Protein AF-A0A1C0SF84-F1 (afdb_monomer)

Radius of gyration: 17.3 Å; Cα contacts (8 Å, |Δi|>4): 28; chains: 1; bounding box: 38×24×40 Å

Solvent-accessible surface area (backbone atoms only — not comparable to full-atom values): 5669 Å² total; per-residue (Å²): 116,88,82,90,65,98,46,71,72,61,46,51,56,39,37,75,71,67,68,47,77,82,89,76,59,79,90,75,49,78,92,56,93,48,98,87,53,88,90,76,87,70,80,81,75,71,84,87,80,93,84,82,90,86,75,66,86,94,58,82,72,51,75,66,54,51,52,50,51,51,51,53,53,60,71,59,68,80,114

Mean predicted aligned error: 8.09 Å

pLDDT: mean 82.03, std 10.94, range [46.66, 94.25]

Foldseek 3Di:
DDDDDPDLVVVVVCVQVVVDDDDDPPVSPPPDDDPRDDDDDDPPPDDDDDDDDDDDVPDDDDPVRVVVVVVVCVVPPVD

Structure (mmCIF, N/CA/C/O backbone):
data_AF-A0A1C0SF84-F1
#
_entry.id   AF-A0A1C0SF84-F1
#
loop_
_atom_site.group_PDB
_atom_site.id
_atom_site.type_symbol
_atom_site.label_atom_id
_atom_site.label_alt_id
_atom_site.label_comp_id
_atom_site.label_asym_id
_atom_site.label_entity_id
_atom_site.label_seq_id
_atom_site.pdbx_PDB_ins_code
_atom_site.Cartn_x
_atom_site.Cartn_y
_atom_site.Cartn_z
_atom_site.occupancy
_atom_site.B_iso_or_equiv
_atom_site.auth_seq_id
_atom_site.auth_comp_id
_atom_site.auth_asym_id
_atom_site.auth_atom_id
_atom_site.pdbx_PDB_model_num
ATOM 1 N N . MET A 1 1 ? 15.072 -13.090 -15.446 1.00 46.66 1 MET A N 1
ATOM 2 C CA . MET A 1 1 ? 15.372 -13.418 -14.035 1.00 46.66 1 MET A CA 1
ATOM 3 C C . MET A 1 1 ? 14.108 -13.182 -13.214 1.00 46.66 1 MET A C 1
ATOM 5 O O . MET A 1 1 ? 13.474 -12.158 -13.427 1.00 46.66 1 MET A O 1
ATOM 9 N N . ARG A 1 2 ? 13.676 -14.133 -12.374 1.00 48.78 2 ARG A N 1
ATOM 10 C CA . ARG A 1 2 ? 12.524 -13.964 -11.467 1.00 48.78 2 ARG A CA 1
ATOM 11 C C . ARG A 1 2 ? 13.070 -13.740 -10.061 1.00 48.78 2 ARG A C 1
ATOM 13 O O . ARG A 1 2 ? 13.713 -14.639 -9.531 1.00 48.78 2 ARG A O 1
ATOM 20 N N . VAL A 1 3 ? 12.839 -12.565 -9.485 1.00 53.31 3 VAL A N 1
ATOM 21 C CA . VAL A 1 3 ? 13.217 -12.253 -8.100 1.00 53.31 3 VAL A CA 1
ATOM 22 C C . VAL A 1 3 ? 11.932 -12.170 -7.282 1.00 53.31 3 VAL A C 1
ATOM 24 O O . VAL A 1 3 ? 11.065 -11.353 -7.581 1.00 53.31 3 VAL A O 1
ATOM 27 N N . ALA A 1 4 ? 11.775 -13.051 -6.294 1.00 54.53 4 ALA A N 1
ATOM 28 C CA . ALA A 1 4 ? 10.627 -13.048 -5.392 1.00 54.53 4 ALA A CA 1
ATOM 29 C C . ALA A 1 4 ? 11.009 -12.326 -4.095 1.00 54.53 4 ALA A C 1
ATOM 31 O O . ALA A 1 4 ? 11.913 -12.766 -3.388 1.00 54.53 4 ALA A O 1
ATOM 32 N N . THR A 1 5 ? 10.328 -11.223 -3.785 1.00 60.47 5 THR A N 1
ATOM 33 C CA . THR A 1 5 ? 10.519 -10.465 -2.541 1.00 60.47 5 THR A CA 1
ATOM 34 C C . THR A 1 5 ? 9.209 -10.425 -1.758 1.00 60.47 5 THR A C 1
ATOM 36 O O . THR A 1 5 ? 8.129 -10.312 -2.334 1.00 60.47 5 THR A O 1
ATOM 39 N N . SER A 1 6 ? 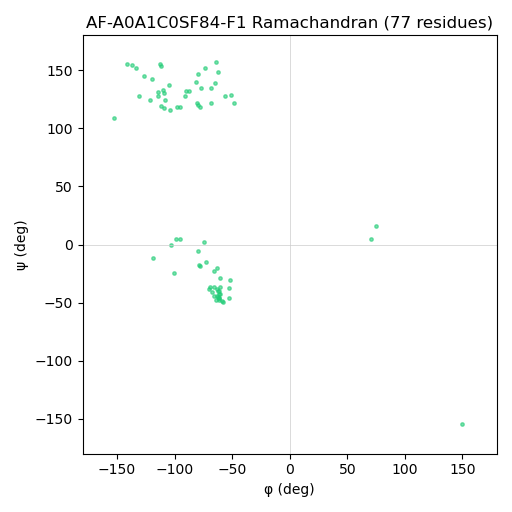9.283 -10.516 -0.429 1.00 67.81 6 SER A N 1
ATOM 40 C CA . SER A 1 6 ? 8.118 -10.370 0.460 1.00 67.81 6 SER A CA 1
ATOM 41 C C . SER A 1 6 ? 7.704 -8.908 0.664 1.00 67.81 6 SER A C 1
ATOM 43 O O . SER A 1 6 ? 6.576 -8.633 1.068 1.00 67.81 6 SER A O 1
ATOM 45 N N . HIS A 1 7 ? 8.609 -7.970 0.369 1.00 76.12 7 HIS A N 1
ATOM 46 C CA . HIS A 1 7 ? 8.400 -6.532 0.500 1.00 76.12 7 HIS A CA 1
ATOM 47 C C . HIS A 1 7 ? 8.432 -5.854 -0.872 1.00 76.12 7 HIS A C 1
ATOM 49 O O . HIS A 1 7 ? 9.345 -6.073 -1.674 1.00 76.12 7 HIS A O 1
ATOM 55 N N . LEU A 1 8 ? 7.425 -5.017 -1.134 1.00 73.62 8 LEU A N 1
ATOM 56 C CA . LEU A 1 8 ? 7.233 -4.338 -2.420 1.00 73.62 8 LEU A CA 1
ATOM 57 C C . LEU A 1 8 ? 8.307 -3.267 -2.671 1.00 73.62 8 LEU A C 1
ATOM 59 O O . LEU A 1 8 ? 8.800 -3.156 -3.788 1.00 73.62 8 LEU A O 1
ATOM 63 N N . SER A 1 9 ? 8.736 -2.553 -1.623 1.00 72.56 9 SER A N 1
ATOM 64 C CA . SER A 1 9 ? 9.809 -1.547 -1.693 1.00 72.56 9 SER A CA 1
ATOM 65 C C . SER A 1 9 ? 11.138 -2.147 -2.152 1.00 72.56 9 SER A C 1
ATOM 67 O O . SER A 1 9 ? 11.813 -1.596 -3.015 1.00 72.56 9 SER A O 1
ATOM 69 N N . THR A 1 10 ? 11.483 -3.327 -1.637 1.00 74.38 10 THR A N 1
ATOM 70 C CA . THR A 1 10 ? 12.671 -4.068 -2.065 1.00 74.38 10 THR A CA 1
ATOM 71 C C . THR A 1 10 ? 12.572 -4.473 -3.532 1.00 74.38 10 THR A C 1
ATOM 73 O O . THR A 1 10 ? 13.566 -4.413 -4.245 1.00 74.38 10 THR A O 1
ATOM 76 N N . SER A 1 11 ? 11.382 -4.853 -4.002 1.00 77.75 11 SER A N 1
ATOM 77 C CA . SER A 1 11 ? 11.165 -5.221 -5.403 1.00 77.75 11 SER A CA 1
ATOM 78 C C . SER A 1 11 ? 11.464 -4.060 -6.355 1.00 77.75 11 SER A C 1
ATOM 80 O O . SER A 1 11 ? 12.139 -4.260 -7.361 1.00 77.75 11 SER A O 1
ATOM 82 N N . LEU A 1 12 ? 11.025 -2.846 -6.007 1.00 80.69 12 LEU A N 1
ATOM 83 C CA . LEU A 1 12 ? 11.288 -1.644 -6.799 1.00 80.69 12 LEU A CA 1
ATOM 84 C C . LEU A 1 12 ? 12.792 -1.352 -6.902 1.00 80.69 12 LEU A C 1
ATOM 86 O O . LEU A 1 12 ? 13.292 -1.189 -8.010 1.00 80.69 12 LEU A O 1
ATOM 90 N N . GLY A 1 13 ? 13.528 -1.419 -5.787 1.00 81.12 13 GLY A N 1
ATOM 91 C CA . GLY A 1 13 ? 14.981 -1.194 -5.786 1.00 81.12 13 GLY A CA 1
ATOM 92 C C . GLY A 1 13 ? 15.768 -2.180 -6.664 1.00 81.12 13 GLY A C 1
ATOM 93 O O . GLY A 1 13 ? 16.794 -1.824 -7.236 1.00 81.12 13 GLY A O 1
ATOM 94 N N . HIS A 1 14 ? 15.273 -3.411 -6.850 1.00 83.38 14 HIS A N 1
ATOM 95 C CA . HIS A 1 14 ? 15.887 -4.355 -7.794 1.00 83.38 14 HIS A CA 1
ATOM 96 C C . HIS A 1 14 ? 15.678 -3.933 -9.251 1.00 83.38 14 HIS A C 1
ATOM 98 O O . HIS A 1 14 ? 16.579 -4.105 -10.072 1.00 83.38 14 HIS A O 1
ATOM 104 N N . VAL A 1 15 ? 14.502 -3.391 -9.576 1.00 87.12 15 VAL A N 1
ATOM 105 C CA . VAL A 1 15 ? 14.222 -2.861 -10.917 1.00 87.12 15 VAL A CA 1
ATOM 106 C C . VAL A 1 15 ? 15.081 -1.620 -11.174 1.00 87.12 15 VAL A C 1
ATOM 108 O O . VAL A 1 15 ? 15.667 -1.511 -12.246 1.00 87.12 15 VAL A O 1
ATOM 111 N N . GLU A 1 16 ? 15.243 -0.741 -10.178 1.00 84.94 16 GLU A N 1
ATOM 112 C CA . GLU A 1 16 ? 16.100 0.455 -10.278 1.00 84.94 16 GLU A CA 1
ATOM 113 C C . GLU A 1 16 ? 17.567 0.097 -10.522 1.00 84.94 16 GLU A C 1
ATOM 115 O O . GLU A 1 16 ? 18.234 0.727 -11.339 1.00 84.94 16 GLU A O 1
ATOM 120 N N . ALA A 1 17 ? 18.057 -0.955 -9.863 1.00 85.75 17 ALA A N 1
ATOM 121 C CA . ALA A 1 17 ? 19.408 -1.473 -10.053 1.00 85.75 17 ALA A CA 1
ATOM 122 C C . ALA A 1 17 ? 19.598 -2.249 -11.376 1.00 85.75 17 ALA A C 1
ATOM 124 O O . ALA A 1 17 ? 20.672 -2.802 -11.6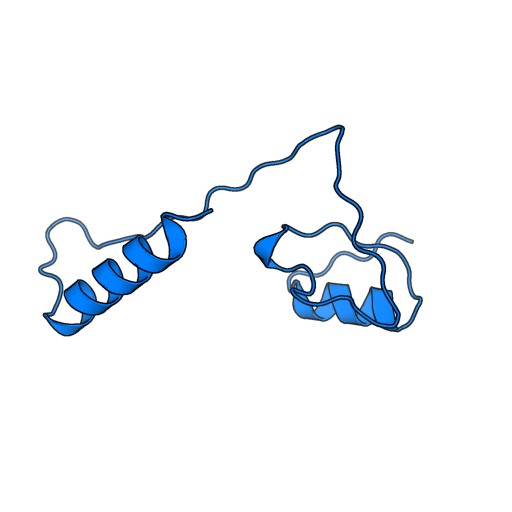12 1.00 85.75 17 ALA A O 1
ATOM 125 N N . GLY A 1 18 ? 18.571 -2.337 -12.231 1.00 83.44 18 GLY A N 1
ATOM 126 C CA . GLY A 1 18 ? 18.638 -3.029 -13.520 1.00 83.44 18 GLY A CA 1
ATOM 127 C C . GLY A 1 18 ? 18.620 -4.559 -13.423 1.00 83.44 18 GLY A C 1
ATOM 128 O O . GLY A 1 18 ? 18.948 -5.243 -14.391 1.00 83.44 18 GLY A O 1
ATOM 129 N N . LEU A 1 19 ? 18.224 -5.125 -12.277 1.00 84.50 19 LEU A N 1
ATOM 130 C CA . LEU A 1 19 ? 18.248 -6.575 -12.034 1.00 84.50 19 LEU A CA 1
ATOM 131 C C . LEU A 1 19 ? 17.057 -7.320 -12.669 1.00 84.50 19 LEU A C 1
ATOM 133 O O . LEU A 1 19 ? 17.009 -8.554 -12.646 1.00 84.50 19 LEU A O 1
ATOM 137 N N . GLY A 1 20 ? 16.095 -6.598 -13.252 1.00 85.56 20 GLY A N 1
ATOM 138 C CA . GLY A 1 20 ? 14.995 -7.179 -14.022 1.00 85.56 20 GLY A CA 1
ATOM 139 C C . GLY A 1 20 ? 13.703 -6.364 -13.977 1.00 85.56 20 GLY A C 1
ATOM 140 O O . GLY A 1 20 ? 13.720 -5.159 -13.759 1.00 85.56 20 GLY A O 1
ATOM 141 N N . ILE A 1 21 ? 12.575 -7.053 -14.185 1.00 87.31 21 ILE A N 1
ATOM 142 C CA . ILE A 1 21 ? 11.213 -6.500 -14.120 1.00 87.31 21 ILE A CA 1
ATOM 143 C C . ILE A 1 21 ? 10.461 -7.070 -12.915 1.00 87.31 21 ILE A C 1
ATOM 145 O O . ILE A 1 21 ? 10.731 -8.195 -12.488 1.00 87.31 21 ILE A O 1
ATOM 149 N N . SER A 1 22 ? 9.480 -6.325 -12.404 1.00 88.56 22 SER A N 1
ATOM 150 C CA . SER A 1 22 ? 8.623 -6.762 -11.301 1.00 88.56 22 SER A CA 1
ATOM 151 C C . SER A 1 22 ? 7.145 -6.499 -11.582 1.00 88.56 22 SER A C 1
ATOM 153 O O . SER A 1 22 ? 6.790 -5.572 -12.308 1.00 88.56 22 SER A O 1
ATOM 155 N N . VAL A 1 23 ? 6.286 -7.328 -10.989 1.00 87.31 23 VAL A N 1
ATOM 156 C CA . VAL A 1 23 ? 4.833 -7.151 -10.971 1.00 87.31 23 VAL A CA 1
ATOM 157 C C . VAL A 1 23 ? 4.427 -6.759 -9.558 1.00 87.31 23 VAL A C 1
ATOM 159 O O . VAL A 1 23 ? 4.706 -7.481 -8.602 1.00 87.31 23 VAL A O 1
ATOM 162 N N . MET A 1 24 ? 3.734 -5.633 -9.427 1.00 86.69 24 MET A N 1
ATOM 163 C CA . MET A 1 24 ? 3.275 -5.109 -8.144 1.00 86.69 24 MET A CA 1
ATOM 164 C C . MET A 1 24 ? 1.871 -4.510 -8.276 1.00 86.69 24 MET A C 1
ATOM 166 O O . MET A 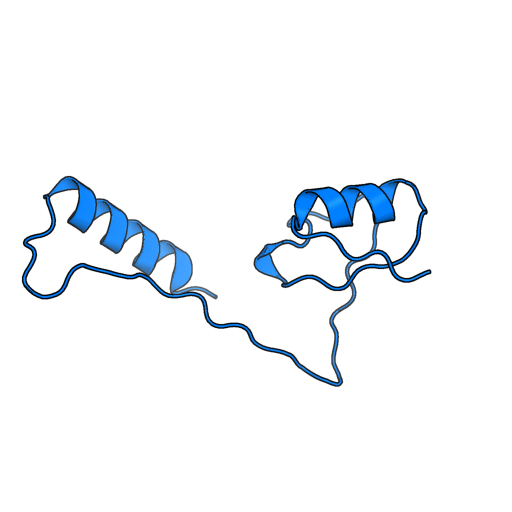1 24 ? 1.471 -4.119 -9.375 1.00 86.69 24 MET A O 1
ATOM 170 N N . PRO A 1 25 ? 1.086 -4.447 -7.186 1.00 86.81 25 PRO A N 1
ATOM 171 C CA . PRO A 1 25 ? -0.195 -3.754 -7.215 1.00 86.81 25 PRO A CA 1
ATOM 172 C C . PRO A 1 25 ? 0.016 -2.269 -7.521 1.00 86.81 25 PRO A C 1
ATOM 174 O O . PRO A 1 25 ? 0.994 -1.679 -7.067 1.00 86.81 25 PRO A O 1
ATOM 177 N N . ARG A 1 26 ? -0.950 -1.647 -8.206 1.00 84.81 26 ARG A N 1
ATOM 178 C CA . ARG A 1 26 ? -0.932 -0.210 -8.543 1.00 84.81 26 ARG A CA 1
ATOM 179 C C . ARG A 1 26 ? -0.678 0.695 -7.332 1.00 84.81 26 ARG A C 1
ATOM 181 O O . ARG A 1 26 ? -0.070 1.741 -7.462 1.00 84.81 26 ARG A O 1
ATOM 188 N N . LEU A 1 27 ? -1.100 0.282 -6.137 1.00 81.94 27 LEU A N 1
ATOM 189 C CA . LEU A 1 27 ? -0.860 1.048 -4.911 1.00 81.94 27 LEU A CA 1
ATOM 190 C C . LEU A 1 27 ? 0.632 1.154 -4.534 1.00 81.94 27 LEU A C 1
ATOM 192 O O . LEU A 1 27 ? 1.011 2.056 -3.799 1.00 81.94 27 LEU A O 1
ATOM 196 N N . ALA A 1 28 ? 1.467 0.228 -5.009 1.00 83.81 28 ALA A N 1
ATOM 197 C CA . ALA A 1 28 ? 2.898 0.184 -4.723 1.00 83.81 28 ALA A CA 1
ATOM 198 C C . ALA A 1 28 ? 3.770 0.684 -5.883 1.00 83.81 28 ALA A C 1
ATOM 200 O O . ALA A 1 28 ? 4.993 0.688 -5.751 1.00 83.81 28 ALA A O 1
ATOM 201 N N . THR A 1 29 ? 3.171 1.087 -7.007 1.00 84.00 29 THR A N 1
ATOM 202 C CA . THR A 1 29 ? 3.921 1.721 -8.094 1.00 84.00 29 THR A CA 1
ATOM 203 C C . THR A 1 29 ? 4.306 3.147 -7.693 1.00 84.00 29 THR A C 1
ATOM 205 O O . THR A 1 29 ? 3.564 3.776 -6.931 1.00 84.00 29 THR A O 1
ATOM 208 N N . PRO A 1 30 ? 5.418 3.696 -8.215 1.00 81.50 30 PRO A N 1
ATOM 209 C CA . PRO A 1 30 ? 5.735 5.111 -8.053 1.00 81.50 30 PRO A CA 1
ATOM 210 C C . PRO A 1 30 ? 4.531 5.978 -8.448 1.00 81.50 30 PRO A C 1
ATOM 212 O O . PRO A 1 30 ? 3.940 5.771 -9.506 1.00 81.50 30 PRO A O 1
ATOM 215 N N . GLN A 1 31 ? 4.127 6.909 -7.578 1.00 71.19 31 GLN A N 1
ATOM 216 C CA . GLN A 1 31 ? 2.966 7.775 -7.840 1.00 71.19 31 GLN A CA 1
ATOM 217 C C . GLN A 1 31 ? 3.282 8.938 -8.786 1.00 71.19 31 GLN A C 1
ATOM 219 O O . GLN A 1 31 ? 2.375 9.537 -9.355 1.00 71.19 31 GLN A O 1
ATOM 224 N N . VAL A 1 32 ? 4.566 9.243 -8.953 1.00 74.56 32 VAL A N 1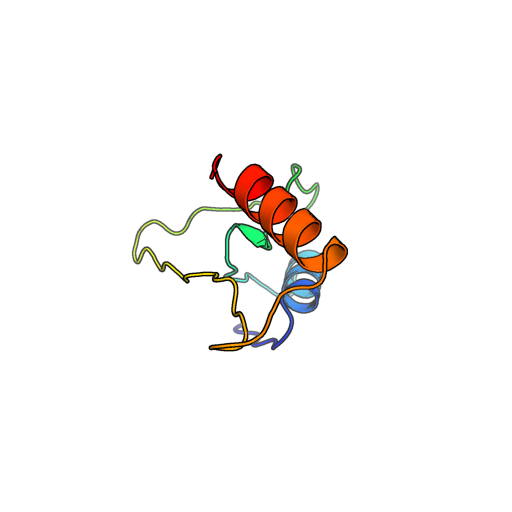
ATOM 225 C CA . VAL A 1 32 ? 5.095 10.243 -9.883 1.00 74.56 32 VAL A CA 1
ATOM 226 C C . VAL A 1 32 ? 5.878 9.504 -10.964 1.00 74.56 32 VAL A C 1
ATOM 228 O O . VAL A 1 32 ? 6.359 8.393 -10.715 1.00 74.56 32 VAL A O 1
ATOM 231 N N . GLU A 1 33 ? 6.014 10.105 -12.149 1.00 75.00 33 GLU A N 1
ATOM 232 C CA . GLU A 1 33 ? 6.932 9.598 -13.170 1.00 75.00 33 GLU A CA 1
ATOM 233 C C . GLU A 1 33 ? 8.304 9.326 -12.551 1.00 75.00 33 GLU A C 1
ATOM 235 O O . GLU A 1 33 ? 8.930 10.198 -11.943 1.00 75.00 33 GLU A O 1
ATOM 240 N N . HIS A 1 34 ? 8.741 8.075 -12.667 1.00 80.25 34 HIS A N 1
ATOM 241 C CA . HIS A 1 34 ? 10.009 7.642 -12.121 1.00 80.25 34 HIS A CA 1
ATOM 242 C C . HIS A 1 34 ? 11.094 7.821 -13.189 1.00 80.25 34 HIS A C 1
ATOM 244 O O . HIS A 1 34 ? 10.936 7.286 -14.287 1.00 80.25 34 HIS A O 1
ATOM 250 N N . PRO A 1 35 ? 12.217 8.503 -12.896 1.00 83.00 35 PRO A N 1
ATOM 251 C CA . PRO A 1 35 ? 13.198 8.887 -13.917 1.00 83.00 35 PRO A CA 1
ATOM 252 C C . PRO A 1 35 ? 13.867 7.695 -14.618 1.00 83.00 35 PRO A C 1
ATOM 254 O O . PRO A 1 35 ? 14.416 7.850 -15.703 1.00 83.00 35 PRO A O 1
ATOM 257 N N . LEU A 1 36 ? 13.833 6.512 -13.997 1.00 85.75 36 LEU A N 1
ATOM 258 C CA . LEU A 1 36 ? 14.519 5.309 -14.478 1.00 85.75 36 LEU A CA 1
ATOM 259 C C . LEU A 1 36 ? 13.583 4.135 -14.792 1.00 85.75 36 LEU A C 1
ATOM 261 O O . LEU A 1 36 ? 14.029 3.144 -15.363 1.00 85.75 36 LEU A O 1
ATOM 265 N N . ILE A 1 37 ? 12.309 4.199 -14.390 1.00 86.69 37 ILE A N 1
ATOM 266 C CA . ILE A 1 37 ? 11.401 3.044 -14.453 1.00 86.69 37 ILE A CA 1
ATOM 267 C C . ILE A 1 37 ? 10.089 3.445 -15.109 1.00 86.69 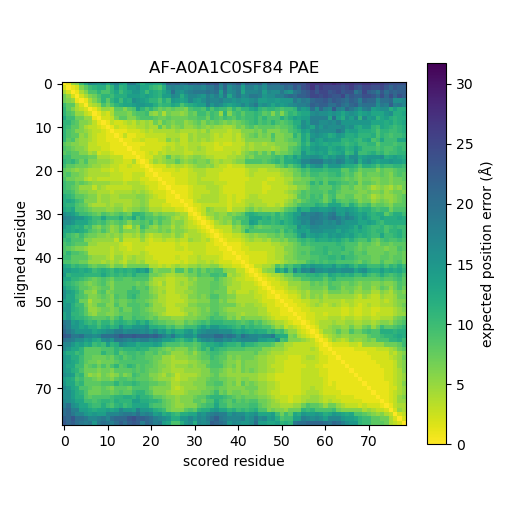37 ILE A C 1
ATOM 269 O O . ILE A 1 37 ? 9.400 4.351 -14.650 1.00 86.69 37 ILE A O 1
ATOM 273 N N . ALA A 1 38 ? 9.695 2.686 -16.128 1.00 88.06 38 ALA A N 1
ATOM 274 C CA . ALA A 1 38 ? 8.357 2.759 -16.692 1.00 88.06 38 ALA A CA 1
ATOM 275 C C . ALA A 1 38 ? 7.402 1.824 -15.933 1.00 88.06 38 ALA A C 1
ATOM 277 O O . ALA A 1 38 ? 7.698 0.645 -15.727 1.00 88.06 38 ALA A O 1
ATOM 278 N N . THR A 1 39 ? 6.227 2.335 -15.560 1.00 89.06 39 THR A N 1
ATOM 279 C CA . THR A 1 39 ? 5.125 1.512 -15.042 1.00 89.06 39 THR A CA 1
ATOM 280 C C . THR A 1 39 ? 4.181 1.170 -16.189 1.00 89.06 39 THR A C 1
ATOM 282 O O . THR A 1 39 ? 3.589 2.063 -16.789 1.00 89.06 39 THR A O 1
ATOM 285 N N . VAL A 1 40 ? 4.020 -0.121 -16.488 1.00 88.69 40 VAL A N 1
ATOM 286 C CA . VAL A 1 40 ? 3.146 -0.605 -17.570 1.00 88.69 40 VAL A CA 1
ATOM 287 C C . VAL A 1 40 ? 1.982 -1.403 -16.971 1.00 88.69 40 VAL A C 1
ATOM 289 O O . VAL A 1 40 ? 2.229 -2.323 -16.185 1.00 88.69 40 VAL A O 1
ATOM 292 N N . PRO A 1 41 ? 0.716 -1.085 -17.307 1.00 88.38 41 PRO A N 1
ATOM 293 C CA . PRO A 1 41 ? -0.429 -1.830 -16.800 1.00 88.38 41 PRO A CA 1
ATOM 294 C C . PRO A 1 41 ? -0.473 -3.248 -17.382 1.00 88.38 41 PRO A C 1
ATOM 296 O O . PRO A 1 41 ? -0.344 -3.449 -18.589 1.00 88.38 41 PRO A O 1
ATOM 299 N N . LEU A 1 42 ? -0.719 -4.238 -16.521 1.00 89.44 42 LEU A N 1
ATOM 300 C CA . LEU A 1 42 ? -1.028 -5.601 -16.949 1.00 89.44 42 LEU A CA 1
ATOM 301 C C . LEU A 1 42 ? -2.488 -5.674 -17.407 1.00 89.44 42 LEU A C 1
ATOM 303 O O . LEU A 1 42 ? -3.396 -5.435 -16.614 1.00 89.44 42 LEU A O 1
ATOM 307 N N . THR A 1 43 ? -2.707 -6.005 -18.679 1.00 88.31 43 THR A N 1
ATOM 308 C CA . THR A 1 43 ? -4.042 -6.062 -19.303 1.00 88.31 43 THR A CA 1
ATOM 309 C C . THR A 1 43 ? -4.602 -7.481 -19.419 1.00 88.31 43 THR A C 1
ATOM 311 O O . THR A 1 43 ? -5.817 -7.654 -19.477 1.00 88.31 43 THR A O 1
ATOM 314 N N . ALA A 1 44 ? -3.741 -8.503 -19.439 1.00 88.88 44 ALA A N 1
ATOM 315 C CA . ALA A 1 44 ? -4.137 -9.907 -19.514 1.00 88.88 44 ALA A CA 1
ATOM 316 C C . ALA A 1 44 ? -3.069 -10.818 -18.864 1.00 88.88 44 ALA A C 1
ATOM 318 O O . ALA A 1 44 ? -1.993 -10.987 -19.440 1.00 88.88 44 ALA A O 1
ATOM 319 N N . PRO A 1 45 ? -3.329 -11.427 -17.689 1.00 85.06 45 PRO A N 1
ATOM 320 C CA . PRO A 1 45 ? -4.548 -11.331 -16.886 1.00 85.06 45 PRO A CA 1
ATOM 321 C C . PRO A 1 45 ? -4.607 -10.049 -16.043 1.00 85.06 45 PRO A C 1
ATOM 323 O O . PRO A 1 45 ? -3.598 -9.599 -15.499 1.00 85.06 45 PRO A O 1
ATOM 326 N N . THR A 1 46 ? -5.814 -9.519 -15.849 1.00 85.31 46 THR 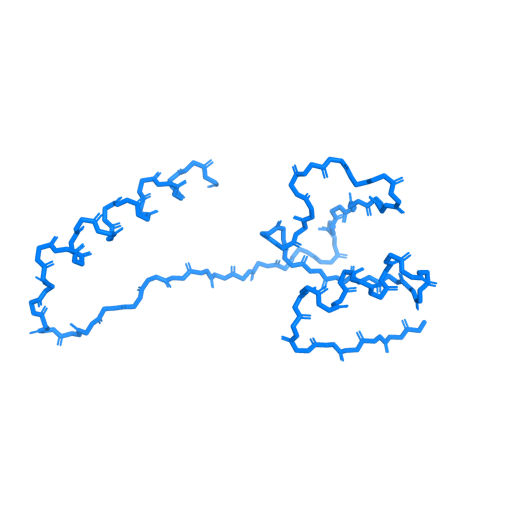A N 1
ATOM 327 C CA . THR A 1 46 ? -6.070 -8.518 -14.806 1.00 85.31 46 THR A CA 1
ATOM 328 C C . THR A 1 46 ? -6.213 -9.228 -13.465 1.00 85.31 46 THR A C 1
ATOM 330 O O . THR A 1 46 ? -7.097 -10.065 -13.287 1.00 85.31 46 THR A O 1
ATOM 333 N N . VAL A 1 47 ? -5.348 -8.889 -12.510 1.00 86.94 47 VAL A N 1
ATOM 334 C CA . VAL A 1 47 ? -5.366 -9.454 -11.156 1.00 86.94 47 VAL A CA 1
ATOM 335 C C . VAL A 1 47 ? -5.765 -8.361 -10.172 1.00 86.94 47 VAL A C 1
ATOM 337 O O . VAL A 1 47 ? -5.067 -7.359 -10.031 1.00 86.94 47 VAL A O 1
ATOM 340 N N . SER A 1 48 ? -6.875 -8.560 -9.463 1.00 84.31 48 SER A N 1
ATOM 341 C CA . SER A 1 48 ? -7.344 -7.647 -8.417 1.00 84.31 48 SER A CA 1
ATOM 342 C C . SER A 1 48 ? -7.080 -8.219 -7.028 1.00 84.31 48 SER A C 1
ATOM 344 O O . SER A 1 48 ? -7.368 -9.389 -6.770 1.00 84.31 48 SER A O 1
ATOM 346 N N . ARG A 1 49 ? -6.603 -7.381 -6.104 1.00 83.81 49 ARG A N 1
ATOM 347 C CA . ARG A 1 49 ? -6.467 -7.726 -4.685 1.00 83.81 49 ARG A CA 1
ATOM 348 C C . ARG A 1 49 ? -7.276 -6.750 -3.843 1.00 83.81 49 ARG A C 1
ATOM 350 O O . ARG A 1 49 ? -7.062 -5.546 -3.931 1.00 83.81 49 ARG A O 1
ATOM 357 N N . MET A 1 50 ? -8.184 -7.275 -3.026 1.00 84.75 50 MET A N 1
ATOM 358 C CA . MET A 1 50 ? -9.005 -6.463 -2.132 1.00 84.75 50 MET A CA 1
ATOM 359 C C . MET A 1 50 ? -8.191 -6.013 -0.915 1.00 84.75 50 MET A C 1
ATOM 361 O O . MET A 1 50 ? -7.488 -6.817 -0.300 1.00 84.75 50 MET A O 1
ATOM 365 N N . ILE A 1 51 ? -8.316 -4.735 -0.563 1.00 84.56 51 ILE A N 1
ATOM 366 C CA . ILE A 1 51 ? -7.835 -4.166 0.698 1.00 84.56 51 ILE A CA 1
ATOM 367 C C . ILE A 1 51 ? -9.072 -3.828 1.528 1.00 84.56 51 ILE A C 1
ATOM 369 O O . ILE A 1 51 ? -10.022 -3.249 1.009 1.00 84.56 51 ILE A O 1
ATOM 373 N N . GLY A 1 52 ? -9.077 -4.218 2.802 1.00 88.31 52 GLY A N 1
ATOM 374 C CA . GLY A 1 52 ? -10.216 -4.023 3.694 1.00 88.31 52 GLY A CA 1
ATOM 375 C C . GLY A 1 52 ? -9.790 -3.548 5.076 1.00 88.31 52 GLY A C 1
ATOM 376 O O . GLY A 1 52 ? -8.671 -3.804 5.520 1.00 88.31 52 GLY A O 1
ATOM 377 N N . LEU A 1 53 ? -10.707 -2.865 5.759 1.00 90.12 53 LEU A N 1
ATOM 378 C CA . LEU A 1 53 ? -10.564 -2.489 7.161 1.00 90.12 53 LEU A CA 1
ATOM 379 C C . LEU A 1 53 ? -11.144 -3.597 8.048 1.00 90.12 53 LEU A C 1
ATOM 381 O O . LEU A 1 53 ? -12.266 -4.047 7.821 1.00 90.12 53 LEU A O 1
ATOM 385 N N . VAL A 1 54 ? -10.398 -4.018 9.070 1.00 90.12 54 VAL A N 1
ATOM 386 C CA . VAL A 1 54 ? -10.849 -5.027 10.039 1.00 90.12 54 VAL A CA 1
ATOM 387 C C . VAL A 1 54 ? -11.114 -4.362 11.383 1.00 90.12 54 VAL A C 1
ATOM 389 O O . VAL A 1 54 ? -10.271 -3.641 11.911 1.00 90.12 54 VAL A O 1
ATOM 392 N N . GLU A 1 55 ? -12.282 -4.642 11.958 1.00 88.25 55 GLU A N 1
ATOM 393 C CA . GLU A 1 55 ? -12.706 -4.133 13.262 1.00 88.25 55 GLU A CA 1
ATOM 394 C C . GLU A 1 55 ? -13.129 -5.294 14.169 1.00 88.25 55 GLU A C 1
ATOM 396 O O . GLU A 1 55 ? -13.697 -6.292 13.716 1.00 88.25 55 GLU A O 1
ATOM 401 N N . ARG A 1 56 ? -12.864 -5.181 15.477 1.00 86.56 56 ARG A N 1
ATOM 402 C CA . ARG A 1 56 ? -13.261 -6.218 16.437 1.00 86.56 56 ARG A CA 1
ATOM 403 C C . ARG A 1 56 ? -14.784 -6.260 16.562 1.00 86.56 56 ARG A C 1
ATOM 405 O O . ARG A 1 56 ? -15.398 -5.292 17.011 1.00 86.56 56 ARG A O 1
ATOM 412 N N . ARG A 1 57 ? -15.388 -7.417 16.278 1.00 83.81 57 ARG A N 1
ATOM 413 C CA . ARG A 1 57 ? -16.827 -7.645 16.480 1.00 83.81 57 ARG A CA 1
ATOM 414 C C . ARG A 1 57 ? -17.217 -7.368 17.941 1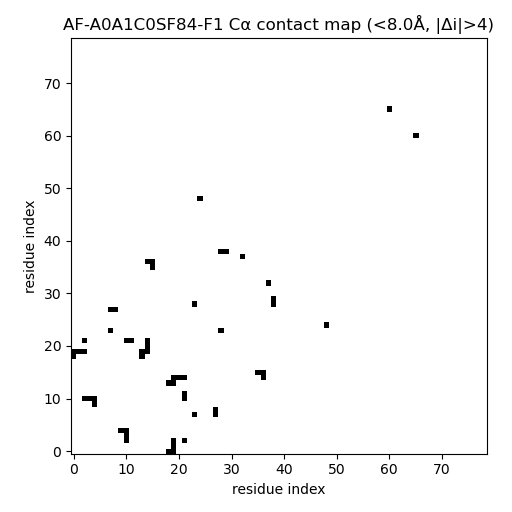.00 83.81 57 ARG A C 1
ATOM 416 O O . ARG A 1 57 ? -16.586 -7.879 18.863 1.00 83.81 57 ARG A O 1
ATOM 423 N N . GLY A 1 58 ? -18.233 -6.529 18.148 1.00 82.69 58 GLY A N 1
ATOM 424 C CA . GLY A 1 58 ? -18.726 -6.153 19.482 1.00 82.69 58 GLY A CA 1
ATOM 425 C C . GLY A 1 58 ? -17.796 -5.240 20.298 1.00 82.69 58 GLY A C 1
ATOM 426 O O . GLY A 1 58 ? -18.081 -4.967 21.461 1.00 82.69 58 GLY A O 1
ATOM 427 N N . GLY A 1 59 ? -16.679 -4.768 19.734 1.00 81.06 59 GLY A N 1
ATOM 428 C CA . GLY A 1 59 ? -15.849 -3.736 20.357 1.00 81.06 59 GLY A CA 1
ATOM 429 C C . GLY A 1 59 ? -16.416 -2.337 20.108 1.00 81.06 59 GLY A C 1
ATOM 430 O O . GLY A 1 59 ? -16.853 -2.032 19.002 1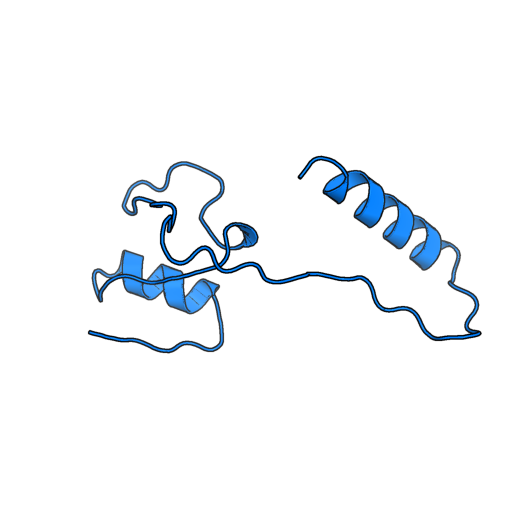.00 81.06 59 GLY A O 1
ATOM 431 N N . ARG A 1 60 ? -16.378 -1.458 21.117 1.00 83.50 60 ARG A N 1
ATOM 432 C CA . ARG A 1 60 ? -16.581 -0.019 20.893 1.00 83.50 60 ARG A CA 1
ATOM 433 C C . ARG A 1 60 ? -15.271 0.575 20.386 1.00 83.50 60 ARG A C 1
ATOM 435 O O . ARG A 1 60 ? -14.254 0.482 21.069 1.00 83.50 60 ARG A O 1
ATOM 442 N N . LEU A 1 61 ? -15.298 1.188 19.205 1.00 89.12 61 LEU A N 1
ATOM 443 C CA . LEU A 1 61 ? -14.175 1.989 18.725 1.00 89.12 61 LEU A CA 1
ATOM 444 C C . LEU A 1 61 ? -13.989 3.205 19.639 1.00 89.12 61 LEU A C 1
ATOM 446 O O . LEU A 1 61 ? -14.962 3.847 20.042 1.00 89.12 61 LEU A O 1
ATOM 450 N N . SER A 1 62 ? -12.737 3.540 19.946 1.00 91.88 62 SER A N 1
ATOM 451 C CA . SER A 1 62 ? -12.434 4.805 20.613 1.00 91.88 62 SER A CA 1
ATOM 452 C C . SER A 1 62 ? -12.808 5.984 19.701 1.00 91.88 62 SER A C 1
ATOM 454 O O . SER A 1 62 ? -12.833 5.829 18.475 1.00 91.88 62 SER A O 1
ATOM 456 N N . PRO A 1 63 ? -13.047 7.189 20.248 1.00 93.00 63 PRO A N 1
ATOM 457 C CA . PRO A 1 63 ? -13.297 8.371 19.424 1.00 93.00 63 PRO A CA 1
ATOM 458 C C . PRO A 1 63 ? -12.206 8.611 18.366 1.00 93.00 63 PRO A C 1
ATOM 460 O O . PRO A 1 63 ? -12.517 8.969 17.231 1.00 93.00 63 PRO A O 1
ATOM 463 N N . ALA A 1 64 ? -10.937 8.346 18.705 1.00 94.25 64 ALA A N 1
ATOM 464 C CA . ALA A 1 64 ? -9.816 8.433 17.770 1.00 94.25 64 ALA A CA 1
ATOM 465 C C . ALA A 1 64 ? -9.910 7.388 16.644 1.00 94.25 64 ALA A C 1
ATOM 467 O O . ALA A 1 64 ? -9.751 7.739 15.477 1.00 94.25 64 ALA A O 1
ATOM 468 N N . ALA A 1 65 ? -10.242 6.133 16.965 1.00 92.94 65 ALA A N 1
ATOM 469 C CA . ALA A 1 65 ? -10.397 5.073 15.968 1.00 92.94 65 ALA A CA 1
ATOM 470 C C . ALA A 1 65 ? -11.579 5.332 15.016 1.00 92.94 65 ALA A C 1
ATOM 472 O O . ALA A 1 65 ? -11.465 5.088 13.817 1.00 92.94 65 ALA A O 1
ATOM 473 N N . ILE A 1 66 ? -12.685 5.900 15.513 1.00 92.81 66 ILE A N 1
ATOM 474 C CA . ILE A 1 66 ? -13.812 6.331 14.666 1.00 92.81 66 ILE A CA 1
ATOM 475 C C . ILE A 1 66 ? -13.367 7.426 13.695 1.00 92.81 66 ILE A C 1
ATOM 477 O O . ILE A 1 66 ? -13.711 7.371 12.514 1.00 92.81 66 ILE A O 1
ATOM 481 N N . ARG A 1 67 ? -12.616 8.428 14.176 1.00 93.94 67 ARG A N 1
ATOM 482 C CA . ARG A 1 67 ? -12.099 9.495 13.307 1.00 93.94 67 ARG A CA 1
ATOM 483 C C . ARG A 1 67 ? -11.147 8.944 12.255 1.00 93.94 67 ARG A C 1
ATOM 485 O O . ARG A 1 67 ? -11.305 9.286 11.091 1.00 93.94 67 ARG A O 1
ATOM 492 N N . PHE A 1 68 ? -10.239 8.053 12.642 1.00 93.00 68 PHE A N 1
ATOM 493 C CA . PHE A 1 68 ? -9.314 7.415 11.712 1.00 93.00 68 PHE A CA 1
ATOM 494 C C . PHE A 1 68 ? -10.050 6.599 10.645 1.00 93.00 68 PHE A C 1
ATOM 496 O O . PHE A 1 68 ? -9.826 6.810 9.461 1.00 93.00 68 PHE A O 1
ATOM 503 N N . ARG A 1 69 ? -11.018 5.760 11.036 1.00 92.31 69 ARG A N 1
ATOM 504 C CA . ARG A 1 69 ? -11.893 5.039 10.098 1.00 92.31 69 ARG A CA 1
ATOM 505 C C . ARG A 1 69 ? -12.570 5.981 9.103 1.00 92.31 69 ARG A C 1
ATOM 507 O O . ARG A 1 69 ? -12.598 5.681 7.917 1.00 92.31 69 ARG A O 1
ATOM 514 N N . LYS A 1 70 ? -13.126 7.101 9.578 1.00 92.81 70 LYS A N 1
ATOM 515 C CA . LYS A 1 70 ? -13.766 8.095 8.704 1.00 92.81 70 LYS A CA 1
ATOM 516 C C . LYS A 1 70 ? -12.770 8.692 7.708 1.00 92.81 70 LYS A C 1
ATOM 518 O O . LYS A 1 70 ? -13.098 8.732 6.531 1.00 92.81 70 LYS A O 1
ATOM 523 N N . MET A 1 71 ? -11.575 9.076 8.166 1.00 92.88 71 MET A N 1
ATOM 524 C CA . MET A 1 71 ? -10.506 9.577 7.293 1.00 92.88 71 MET A CA 1
ATOM 525 C C . MET A 1 71 ? -10.133 8.541 6.226 1.00 92.88 71 MET A C 1
ATOM 527 O O . MET A 1 71 ? -10.143 8.863 5.047 1.00 92.88 71 MET A O 1
ATOM 531 N N . LEU A 1 72 ? -9.896 7.283 6.620 1.00 90.75 72 LEU A N 1
ATOM 532 C CA . LEU A 1 72 ? -9.570 6.207 5.679 1.00 90.75 72 LEU A CA 1
ATOM 533 C C . LEU A 1 72 ? -10.686 6.004 4.643 1.00 90.75 72 LEU A C 1
ATOM 535 O O . LEU A 1 72 ? -10.428 5.955 3.449 1.00 90.75 72 LEU A O 1
ATOM 539 N N . VAL A 1 73 ? -11.946 5.906 5.068 1.00 89.88 73 VAL A N 1
ATOM 540 C CA . VAL A 1 73 ? -13.045 5.701 4.112 1.00 89.88 73 VAL A CA 1
ATOM 541 C C . VAL A 1 73 ? -13.155 6.881 3.142 1.00 89.88 73 VAL A C 1
ATOM 543 O O . VAL A 1 73 ? -13.335 6.652 1.952 1.00 89.88 73 VAL A O 1
ATOM 546 N N . GLN A 1 74 ? -12.991 8.121 3.613 1.00 88.50 74 GLN A N 1
ATOM 547 C CA . GLN A 1 74 ? -13.042 9.315 2.761 1.00 88.50 74 GLN A CA 1
ATOM 548 C C . GLN A 1 74 ? -11.919 9.346 1.715 1.00 88.50 74 GLN A C 1
ATOM 550 O O . GLN A 1 74 ? -12.212 9.544 0.539 1.00 88.50 74 GLN A O 1
ATOM 555 N N . GLU A 1 75 ? -10.672 9.090 2.115 1.00 83.88 75 GLU A N 1
ATOM 556 C CA . GLU A 1 75 ? -9.513 9.081 1.206 1.00 83.88 75 GLU A CA 1
ATOM 557 C C . GLU A 1 75 ? -9.641 8.030 0.091 1.00 83.88 75 GLU A C 1
ATOM 559 O O . GLU A 1 75 ? -9.269 8.273 -1.056 1.00 83.88 75 GLU A 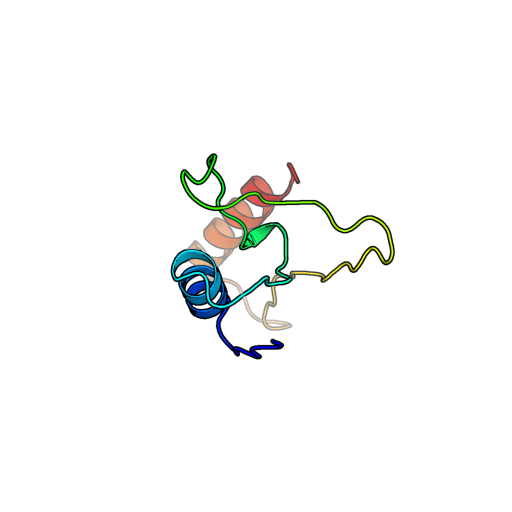O 1
ATOM 564 N N . TRP A 1 76 ? -10.217 6.864 0.398 1.00 77.19 76 TRP A N 1
ATOM 565 C CA . TRP A 1 76 ? -10.333 5.754 -0.554 1.00 77.19 76 TRP A CA 1
ATOM 566 C C . TRP A 1 76 ? -11.672 5.680 -1.304 1.00 77.19 76 TRP A C 1
ATOM 568 O O . TRP A 1 76 ? -11.864 4.752 -2.084 1.00 77.19 76 TRP A O 1
ATOM 578 N N . THR A 1 77 ? -12.583 6.648 -1.138 1.00 62.69 77 THR A N 1
ATOM 579 C CA . THR A 1 77 ? -13.841 6.690 -1.923 1.00 62.69 77 THR A CA 1
ATOM 580 C C . THR A 1 77 ? -13.604 7.100 -3.391 1.00 62.69 77 THR A C 1
ATOM 582 O O . THR A 1 77 ? -14.471 6.898 -4.235 1.00 62.69 77 THR A O 1
ATOM 585 N N . THR A 1 78 ? -12.430 7.656 -3.708 1.00 54.91 78 THR A N 1
ATOM 586 C CA . THR A 1 78 ? -12.108 8.271 -5.014 1.00 54.91 78 THR A CA 1
ATOM 587 C C . THR A 1 78 ? -11.308 7.351 -5.957 1.00 54.91 78 THR A C 1
ATOM 589 O O . THR A 1 78 ? -10.902 7.786 -7.032 1.00 54.91 78 THR A O 1
ATOM 592 N N . TYR A 1 79 ? -11.061 6.093 -5.573 1.00 51.97 79 TYR A N 1
ATOM 593 C CA . TYR A 1 79 ? -10.293 5.117 -6.366 1.00 51.97 79 TYR A CA 1
ATOM 594 C C . TYR A 1 79 ? -11.159 4.144 -7.167 1.00 51.97 79 TYR A C 1
ATOM 596 O O . TYR A 1 79 ? -12.227 3.739 -6.659 1.00 51.97 79 TYR A O 1
#

Secondary structure (DSSP, 8-state):
-----SSHHHHHHHHHTTS------GGGS-SS-BTTB------SS-----------TTPPPPHHHHHHHHHHHHHGGG-

Sequence (79 aa):
MRVATSHLSTSLGHVEAGLGISVMPRLATPQVEHPLIATVPLTAPTVSRMIGLVERRGGRLSPAAIRFRKMLVQEWTTY